Protein AF-A0A820R8L4-F1 (afdb_monomer)

Radius of gyration: 40.12 Å; Cα contacts (8 Å, |Δi|>4): 38; chains: 1; bounding box: 111×65×54 Å

Foldseek 3Di:
DDDDDDDDDDDDDDDDDPPPVVVVVVVVVVVVVVVVVVVVPDPPDPPPDDDPFPDDDPVSVVVSVVVDPDDDDDDAPVVCVVVVRADQDDPPRHPVNVCVVVPDD

pLDDT: mean 75.75, std 20.33, range [37.66, 98.06]

Mean predicted aligned error: 18.27 Å

Secondary structure (DSSP, 8-state):
--------------PPP--HHHHHHHHHHHHHHHHHHHTT--TTS---PPPSSSSSSHHHHHHHHTT-S-------GGGGGGGT---SSSTTTSTGGGGGGGT--

Structure (mmCIF, N/CA/C/O backbone):
data_AF-A0A820R8L4-F1
#
_entry.id   AF-A0A820R8L4-F1
#
loop_
_atom_site.group_PDB
_atom_site.id
_atom_site.type_symbol
_atom_site.label_atom_id
_atom_site.label_alt_id
_atom_site.label_comp_id
_atom_site.label_asym_id
_atom_site.label_entity_id
_atom_site.label_seq_id
_atom_site.pdbx_PDB_ins_code
_atom_site.Cartn_x
_atom_site.Cartn_y
_atom_site.Cartn_z
_atom_site.occupancy
_atom_site.B_iso_or_equiv
_atom_site.auth_seq_id
_atom_site.auth_comp_id
_atom_site.auth_asym_id
_atom_site.auth_atom_id
_atom_site.pdbx_PDB_model_num
ATOM 1 N N . MET A 1 1 ? 94.377 50.241 -24.109 1.00 39.19 1 MET A N 1
ATOM 2 C CA . MET A 1 1 ? 95.616 49.542 -23.704 1.00 39.19 1 MET A CA 1
ATOM 3 C C . MET A 1 1 ? 95.203 48.394 -22.797 1.00 39.19 1 MET A C 1
ATOM 5 O O . MET A 1 1 ? 94.386 48.675 -21.939 1.00 39.19 1 MET A O 1
ATOM 9 N N . ALA A 1 2 ? 95.678 47.179 -23.121 1.00 47.47 2 ALA A N 1
ATOM 10 C CA . ALA A 1 2 ? 95.766 45.897 -22.384 1.00 47.47 2 ALA A CA 1
ATOM 11 C C . ALA A 1 2 ? 94.800 45.640 -21.188 1.00 47.47 2 ALA A C 1
ATOM 13 O O . ALA A 1 2 ? 94.582 46.510 -20.365 1.00 47.47 2 ALA A O 1
ATOM 14 N N . GLU A 1 3 ? 94.182 44.468 -21.005 1.00 38.78 3 GLU A N 1
ATOM 15 C CA . GLU A 1 3 ? 94.837 43.181 -20.729 1.00 38.78 3 GLU A CA 1
ATOM 16 C C . GLU A 1 3 ? 93.850 41.987 -20.814 1.00 38.78 3 GLU A C 1
ATOM 18 O O . GLU A 1 3 ? 92.692 42.081 -20.422 1.00 38.78 3 GLU A O 1
ATOM 23 N N . SER A 1 4 ? 94.381 40.860 -21.302 1.00 44.41 4 SER A N 1
ATOM 24 C CA . SER A 1 4 ? 94.269 39.492 -20.758 1.00 44.41 4 SER A CA 1
ATOM 25 C C . SER A 1 4 ? 92.897 38.841 -20.508 1.00 44.41 4 SER A C 1
ATOM 27 O O . SER A 1 4 ? 92.272 39.006 -19.467 1.00 44.41 4 SER A O 1
ATOM 29 N N . ASN A 1 5 ? 92.536 37.919 -21.409 1.00 42.84 5 ASN A N 1
ATOM 30 C CA . ASN A 1 5 ? 91.488 36.911 -21.234 1.00 42.84 5 ASN A CA 1
ATOM 31 C C . ASN A 1 5 ? 92.138 35.548 -20.895 1.00 42.84 5 ASN A C 1
ATOM 33 O O . ASN A 1 5 ? 92.957 35.062 -21.680 1.00 42.84 5 ASN A O 1
ATOM 37 N N . LYS A 1 6 ? 91.792 34.905 -19.766 1.00 53.38 6 LYS A N 1
ATOM 38 C CA . LYS A 1 6 ? 92.150 33.493 -19.513 1.00 53.38 6 LYS A CA 1
ATOM 39 C C . LYS A 1 6 ? 91.084 32.722 -18.715 1.00 53.38 6 LYS A C 1
ATOM 41 O O . LYS A 1 6 ? 90.892 32.980 -17.535 1.00 53.38 6 LYS A O 1
ATOM 46 N N . LYS A 1 7 ? 90.592 31.672 -19.396 1.00 51.69 7 LYS A N 1
ATOM 47 C CA . LYS A 1 7 ? 89.953 30.401 -18.973 1.00 51.69 7 LYS A CA 1
ATOM 48 C C . LYS A 1 7 ? 88.518 30.394 -18.412 1.00 51.69 7 LYS A C 1
ATOM 50 O O . LYS A 1 7 ? 88.230 31.053 -17.423 1.00 51.69 7 LYS A O 1
ATOM 55 N N . PRO A 1 8 ? 87.718 29.436 -18.915 1.00 47.44 8 PRO A N 1
ATOM 56 C CA . PRO A 1 8 ? 86.953 28.49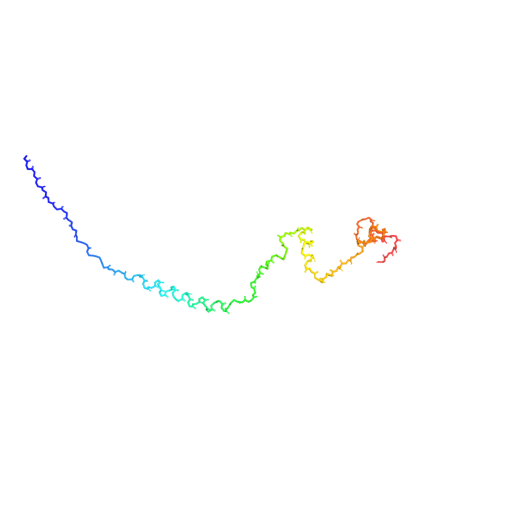5 -18.087 1.00 47.44 8 PRO A CA 1
ATOM 57 C C . PRO A 1 8 ? 87.404 27.033 -18.349 1.00 47.44 8 PRO A C 1
ATOM 59 O O . PRO A 1 8 ? 88.085 26.782 -19.342 1.00 47.44 8 PRO A O 1
ATOM 62 N N . ALA A 1 9 ? 87.373 26.162 -17.327 1.00 43.69 9 ALA A N 1
ATOM 63 C CA . ALA A 1 9 ? 86.357 25.118 -17.045 1.00 43.69 9 ALA A CA 1
ATOM 64 C C . ALA A 1 9 ? 86.423 23.964 -18.073 1.00 43.69 9 ALA A C 1
ATOM 66 O O . ALA A 1 9 ? 86.674 24.212 -19.242 1.00 43.69 9 ALA A O 1
ATOM 67 N N . ASP A 1 10 ? 86.289 22.685 -17.760 1.00 37.66 10 ASP A N 1
ATOM 68 C CA . ASP A 1 10 ? 85.566 21.961 -16.718 1.00 37.66 10 ASP A CA 1
ATOM 69 C C . ASP A 1 10 ? 86.064 20.506 -16.834 1.00 37.66 10 ASP A C 1
ATOM 71 O O . ASP A 1 10 ? 86.277 20.039 -17.953 1.00 37.66 10 ASP A O 1
ATOM 75 N N . ASP A 1 11 ? 86.308 19.824 -15.721 1.00 47.25 11 ASP A N 1
ATOM 76 C CA . ASP A 1 11 ? 86.649 18.399 -15.720 1.00 47.25 11 ASP A CA 1
ATOM 77 C C . ASP A 1 11 ? 86.017 17.797 -14.462 1.00 47.25 11 ASP A C 1
ATOM 79 O O . ASP A 1 11 ? 86.539 17.919 -13.352 1.00 47.25 11 ASP A O 1
ATOM 83 N N . THR A 1 12 ? 84.823 17.229 -14.620 1.00 45.12 12 THR A N 1
ATOM 84 C CA . THR A 1 12 ? 84.186 16.394 -13.600 1.00 45.12 12 THR A CA 1
ATOM 85 C C . THR A 1 12 ? 83.610 15.137 -14.243 1.00 45.12 12 THR A C 1
ATOM 87 O O . THR A 1 12 ? 82.464 15.092 -14.681 1.00 45.12 12 THR A O 1
ATOM 90 N N . ASP A 1 13 ? 84.424 14.083 -14.246 1.00 49.53 13 ASP A N 1
ATOM 91 C CA . ASP A 1 13 ? 83.963 12.702 -14.351 1.00 49.53 13 ASP A CA 1
ATOM 92 C C . ASP A 1 13 ? 83.202 12.311 -13.072 1.00 49.53 13 ASP A C 1
ATOM 94 O O . ASP A 1 13 ? 83.735 12.378 -11.960 1.00 49.53 13 ASP A O 1
ATOM 98 N N . LYS A 1 14 ? 81.954 11.854 -13.222 1.00 42.31 14 LYS A N 1
ATOM 99 C CA . LYS A 1 14 ? 81.193 11.152 -12.177 1.00 42.31 14 LYS A CA 1
ATOM 100 C C . LYS A 1 14 ? 80.606 9.862 -12.773 1.00 42.31 14 LYS A C 1
ATOM 102 O O . LYS A 1 14 ? 80.051 9.921 -13.871 1.00 42.31 14 LYS A O 1
ATOM 107 N N . PRO A 1 15 ? 80.712 8.703 -12.092 1.00 42.5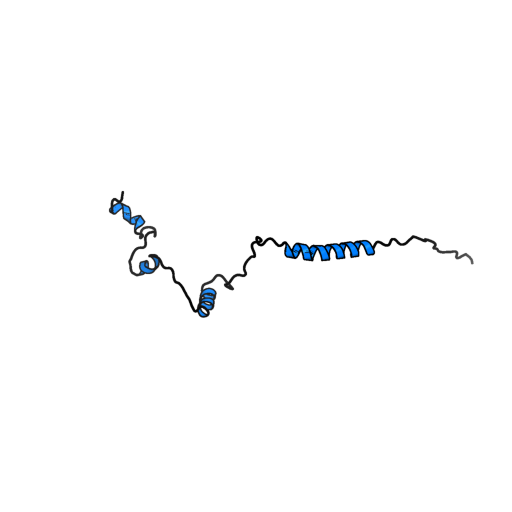3 15 PRO A N 1
ATOM 108 C CA . PRO A 1 15 ? 80.253 7.429 -12.638 1.00 42.53 15 PRO A CA 1
ATOM 109 C C . PRO A 1 15 ? 78.719 7.338 -12.630 1.00 42.53 15 PRO A C 1
ATOM 111 O O . PRO A 1 15 ? 78.065 7.848 -11.719 1.00 42.53 15 PRO A O 1
ATOM 114 N N . LYS A 1 16 ? 78.167 6.686 -13.662 1.00 44.06 16 LYS A N 1
ATOM 115 C CA . LYS A 1 16 ? 76.743 6.349 -13.826 1.00 44.06 1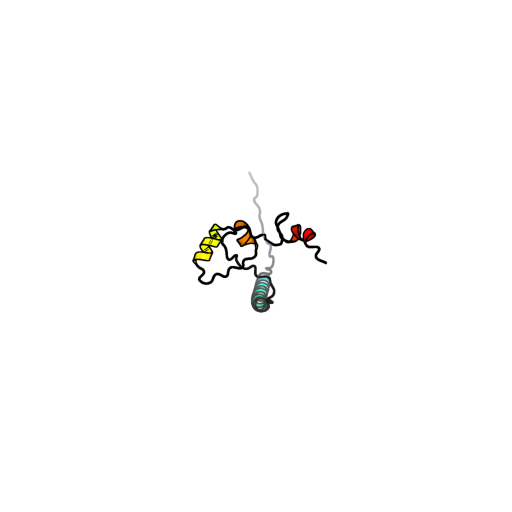6 LYS A CA 1
ATOM 116 C C . LYS A 1 16 ? 76.339 5.260 -12.823 1.00 44.06 16 LYS A C 1
A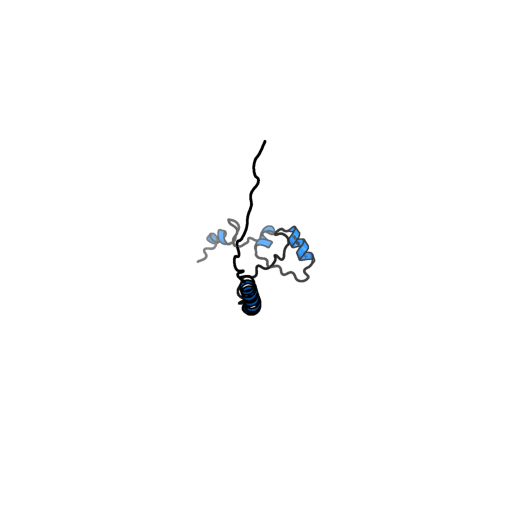TOM 118 O O . LYS A 1 16 ? 77.047 4.262 -12.720 1.00 44.06 16 LYS A O 1
ATOM 123 N N . SER A 1 17 ? 75.236 5.465 -12.103 1.00 46.19 17 SER A N 1
ATOM 124 C CA . SER A 1 17 ? 74.547 4.431 -11.325 1.00 46.19 17 SER A CA 1
ATOM 125 C C . SER A 1 17 ? 73.343 3.927 -12.120 1.00 46.19 17 SER A C 1
ATOM 127 O O . SER A 1 17 ? 72.510 4.715 -12.570 1.00 46.19 17 SER A O 1
ATOM 129 N N . ASP A 1 18 ? 73.305 2.616 -12.338 1.00 54.12 18 ASP A N 1
ATOM 130 C CA . ASP A 1 18 ? 72.234 1.895 -13.020 1.00 54.12 18 ASP A CA 1
ATOM 131 C C . ASP A 1 18 ? 71.080 1.657 -12.022 1.00 54.12 18 ASP A C 1
ATOM 133 O O . ASP A 1 18 ? 70.971 0.593 -11.425 1.00 54.12 18 ASP A O 1
ATOM 137 N N . ASP A 1 19 ? 70.254 2.681 -11.782 1.00 56.53 19 ASP A N 1
ATOM 138 C CA . ASP A 1 19 ? 69.116 2.632 -10.839 1.00 56.53 19 ASP A CA 1
ATOM 139 C C . ASP A 1 19 ? 67.758 2.338 -11.534 1.00 56.53 19 ASP A C 1
ATOM 141 O O . ASP A 1 19 ? 66.706 2.321 -10.891 1.00 56.53 19 ASP A O 1
ATOM 145 N N . GLU A 1 20 ? 67.743 2.119 -12.855 1.00 55.72 20 GLU A N 1
ATOM 146 C CA . GLU A 1 20 ? 66.502 1.968 -13.645 1.00 55.72 20 GLU A CA 1
ATOM 147 C C . GLU A 1 20 ? 65.979 0.515 -13.726 1.00 55.72 20 GLU A C 1
ATOM 149 O O . GLU A 1 20 ? 64.774 0.293 -13.913 1.00 55.72 20 GLU A O 1
ATOM 154 N N . ASP A 1 21 ? 66.848 -0.479 -13.516 1.00 60.34 21 ASP A N 1
ATOM 155 C CA . ASP A 1 21 ? 66.527 -1.903 -13.720 1.00 60.34 21 ASP A CA 1
ATOM 156 C C . ASP A 1 21 ? 65.832 -2.559 -12.505 1.00 60.34 21 ASP A C 1
ATOM 158 O O . ASP A 1 21 ? 64.975 -3.437 -12.651 1.00 60.34 21 ASP A O 1
ATOM 162 N N . ASP A 1 22 ? 66.112 -2.088 -11.286 1.00 63.00 22 ASP A N 1
ATOM 163 C CA . ASP A 1 22 ? 65.491 -2.626 -10.066 1.00 63.00 22 ASP A CA 1
ATOM 164 C C . ASP A 1 22 ? 64.020 -2.201 -9.936 1.00 63.00 22 ASP A C 1
ATOM 166 O O . ASP A 1 22 ? 63.157 -2.973 -9.502 1.00 63.00 22 ASP A O 1
ATOM 170 N N . ALA A 1 23 ? 63.700 -0.977 -10.362 1.00 63.03 23 ALA A N 1
ATOM 171 C CA . ALA A 1 23 ? 62.338 -0.454 -10.328 1.00 63.03 23 ALA A CA 1
ATOM 172 C C . ALA A 1 23 ? 61.416 -1.212 -11.297 1.00 63.03 23 ALA A C 1
ATOM 174 O O . ALA A 1 23 ? 60.270 -1.525 -10.960 1.00 63.03 23 ALA A O 1
ATOM 175 N N . THR A 1 24 ? 61.926 -1.563 -12.478 1.00 72.19 24 THR A N 1
ATOM 176 C CA . THR A 1 24 ? 61.191 -2.337 -13.484 1.00 72.19 24 THR A CA 1
ATOM 177 C C . THR A 1 24 ? 60.995 -3.788 -13.050 1.00 72.19 24 THR A C 1
ATOM 179 O O . THR A 1 24 ? 59.890 -4.318 -13.197 1.00 72.19 24 THR A O 1
ATOM 182 N N . MET A 1 25 ? 61.997 -4.416 -12.425 1.00 75.56 25 MET A N 1
ATOM 183 C CA . MET A 1 25 ? 61.872 -5.771 -11.873 1.00 75.56 25 MET A CA 1
ATOM 184 C C . MET A 1 25 ? 60.836 -5.842 -10.742 1.00 75.56 25 MET A C 1
ATOM 186 O O . MET A 1 25 ? 60.014 -6.762 -10.701 1.00 75.56 25 MET A O 1
ATOM 190 N N . LEU A 1 26 ? 60.816 -4.845 -9.856 1.00 71.19 26 LEU A N 1
ATOM 191 C CA . LEU A 1 26 ? 59.843 -4.736 -8.765 1.00 71.19 26 LEU A CA 1
ATOM 192 C C . LEU A 1 26 ? 58.431 -4.497 -9.304 1.00 71.19 26 LEU A C 1
ATOM 194 O O . LEU A 1 26 ? 57.471 -5.099 -8.821 1.00 71.19 26 LEU A O 1
ATOM 198 N N . GLN A 1 27 ? 58.295 -3.687 -10.353 1.00 70.94 27 GLN A N 1
ATOM 199 C CA . GLN A 1 27 ? 57.017 -3.454 -11.020 1.00 70.94 27 GLN A CA 1
ATOM 200 C C . GLN A 1 27 ? 56.504 -4.710 -11.742 1.00 70.94 27 GLN A C 1
ATOM 202 O O . GLN A 1 27 ? 55.304 -4.999 -11.718 1.00 70.94 27 GLN A O 1
ATOM 207 N N . GLN A 1 28 ? 57.408 -5.508 -12.313 1.00 72.31 28 GLN A N 1
ATOM 208 C CA . GLN A 1 28 ? 57.093 -6.782 -12.955 1.00 72.31 28 GLN A CA 1
ATOM 209 C C . GLN A 1 28 ? 56.791 -7.902 -11.944 1.00 72.31 28 GLN A C 1
ATOM 211 O O . GLN A 1 28 ? 55.984 -8.787 -12.233 1.00 72.31 28 GLN A O 1
ATOM 216 N N . LEU A 1 29 ? 57.371 -7.853 -10.742 1.00 74.06 29 LEU A N 1
ATOM 217 C CA . LEU A 1 29 ? 57.019 -8.740 -9.631 1.00 74.06 29 LEU A CA 1
ATOM 218 C C . LEU A 1 29 ? 55.637 -8.387 -9.063 1.00 74.06 29 LEU A C 1
ATOM 220 O O . LEU A 1 29 ? 54.807 -9.271 -8.858 1.00 74.06 29 LEU A O 1
ATOM 224 N N . MET A 1 30 ? 55.356 -7.093 -8.883 1.00 69.88 30 MET A N 1
ATOM 225 C CA . MET A 1 30 ? 54.051 -6.590 -8.435 1.00 69.88 30 MET A CA 1
ATOM 226 C C . MET A 1 30 ? 52.934 -6.944 -9.427 1.00 69.88 30 MET A C 1
ATOM 228 O O . MET A 1 30 ? 51.842 -7.336 -9.009 1.00 69.88 30 MET A O 1
ATOM 232 N N . SER A 1 31 ? 53.202 -6.881 -10.739 1.00 69.56 31 SER A N 1
ATOM 233 C CA . SER A 1 31 ? 52.216 -7.258 -11.762 1.00 69.56 31 SER A CA 1
ATOM 234 C C . SER A 1 31 ? 51.894 -8.757 -11.732 1.00 69.56 31 SER A C 1
ATOM 236 O O . SER A 1 31 ? 50.719 -9.127 -11.792 1.00 69.56 31 SER A O 1
ATOM 238 N N . GLN A 1 32 ? 52.902 -9.613 -11.536 1.00 70.75 32 GLN A N 1
ATOM 239 C CA . GLN A 1 32 ? 52.731 -11.066 -11.425 1.00 70.75 32 GLN A CA 1
ATOM 240 C C . GLN A 1 32 ? 52.033 -11.479 -10.121 1.00 70.75 32 GLN A C 1
ATOM 242 O O . GLN A 1 32 ? 51.177 -12.364 -10.137 1.00 70.75 32 GLN A O 1
ATOM 247 N N . PHE A 1 33 ? 52.317 -10.799 -9.005 1.00 63.22 33 PHE A N 1
ATOM 248 C CA . PHE A 1 33 ? 51.612 -11.030 -7.739 1.00 63.22 33 PHE A CA 1
ATOM 249 C C . PHE A 1 33 ? 50.146 -10.574 -7.786 1.00 63.22 33 PHE A C 1
ATOM 251 O O . PHE A 1 33 ? 49.290 -11.222 -7.181 1.00 63.22 33 PHE A O 1
ATOM 258 N N . SER A 1 34 ? 49.820 -9.523 -8.550 1.00 60.44 34 SER A N 1
ATOM 259 C CA . SER A 1 34 ? 48.435 -9.047 -8.700 1.00 60.44 34 SER A CA 1
ATOM 260 C C . SER A 1 34 ? 47.504 -10.090 -9.336 1.00 60.44 34 SER A C 1
ATOM 262 O O . SER A 1 34 ? 46.349 -10.215 -8.927 1.00 60.44 34 SER A O 1
ATOM 264 N N . GLY A 1 35 ? 48.017 -10.893 -10.277 1.00 57.78 35 GLY A N 1
ATOM 265 C CA . GLY A 1 35 ? 47.261 -11.964 -10.932 1.00 57.78 35 GLY A CA 1
ATOM 266 C C . GLY A 1 35 ? 46.936 -13.127 -9.993 1.00 57.78 35 GLY A C 1
ATOM 267 O O . GLY A 1 35 ? 45.870 -13.731 -10.103 1.00 57.78 35 GLY A O 1
ATOM 268 N N . LEU A 1 36 ? 47.811 -13.393 -9.018 1.00 57.91 36 LEU A N 1
ATOM 269 C CA . LEU A 1 36 ? 47.586 -14.408 -7.990 1.00 57.91 36 LEU A CA 1
ATOM 270 C C . LEU A 1 36 ? 46.642 -13.901 -6.885 1.00 57.91 36 LEU A C 1
ATOM 272 O O . LEU A 1 36 ? 45.777 -14.642 -6.425 1.00 57.91 36 LEU A O 1
ATOM 276 N N . PHE A 1 37 ? 46.745 -12.621 -6.509 1.00 53.31 37 PHE A N 1
ATOM 277 C CA . PHE A 1 37 ? 45.882 -12.002 -5.495 1.00 53.31 37 PHE A CA 1
ATOM 278 C C . PHE A 1 37 ? 44.456 -11.736 -6.008 1.00 53.31 37 PHE A C 1
ATOM 280 O O . PHE A 1 37 ? 43.492 -11.831 -5.251 1.00 53.31 37 PHE A O 1
ATOM 287 N N . GLY A 1 38 ? 44.293 -11.485 -7.313 1.00 51.31 38 GLY A N 1
ATOM 288 C CA . GLY A 1 38 ? 42.982 -11.365 -7.959 1.00 51.31 38 GLY A CA 1
ATOM 289 C C . GLY A 1 38 ? 42.147 -12.649 -7.890 1.00 51.31 38 GLY A C 1
ATOM 290 O O . GLY A 1 38 ? 40.922 -12.571 -7.819 1.00 51.31 38 GLY A O 1
ATOM 291 N N . SER A 1 39 ? 42.802 -13.816 -7.833 1.00 51.47 39 SER A N 1
ATOM 292 C CA . SER A 1 39 ? 42.144 -15.118 -7.658 1.00 51.47 39 SER A CA 1
ATOM 293 C C . SER A 1 39 ? 41.863 -15.476 -6.190 1.00 51.47 39 SER A C 1
ATOM 295 O O . SER A 1 39 ? 41.165 -16.456 -5.937 1.00 51.47 39 SER A O 1
ATOM 297 N N . LEU A 1 40 ? 42.378 -14.695 -5.231 1.00 47.16 40 LEU A N 1
ATOM 298 C CA . LEU A 1 40 ? 42.143 -14.845 -3.790 1.00 47.16 40 LEU A CA 1
ATOM 299 C C . LEU A 1 40 ? 41.190 -13.777 -3.230 1.00 47.16 40 LEU A C 1
ATOM 301 O O . LEU A 1 40 ? 41.159 -13.561 -2.019 1.00 47.16 40 LEU A O 1
ATOM 305 N N . LYS A 1 41 ? 40.386 -13.122 -4.083 1.00 51.47 41 LYS A N 1
ATOM 306 C CA . LYS A 1 41 ? 39.224 -12.357 -3.617 1.00 51.47 41 LYS A CA 1
ATOM 307 C C . LYS A 1 41 ? 38.247 -13.319 -2.943 1.00 51.47 41 LYS A C 1
ATOM 309 O O . LYS A 1 41 ? 37.382 -13.907 -3.586 1.00 51.47 41 LYS A O 1
ATOM 314 N N . SER A 1 42 ? 38.427 -13.478 -1.636 1.00 49.62 42 SER A N 1
ATOM 315 C CA . SER A 1 42 ? 37.428 -13.972 -0.706 1.00 49.62 42 SER A CA 1
ATOM 316 C C . SER A 1 42 ? 36.109 -13.268 -0.997 1.00 49.62 42 SER A C 1
ATOM 318 O O . SER A 1 42 ? 36.027 -12.040 -1.018 1.00 49.62 42 SER A O 1
ATOM 320 N N . SER A 1 43 ? 35.098 -14.082 -1.254 1.00 57.28 43 SER A N 1
ATOM 321 C CA . SER A 1 43 ? 33.752 -13.764 -1.725 1.00 57.28 43 SER A CA 1
ATOM 322 C C . SER A 1 43 ? 32.895 -12.920 -0.764 1.00 57.28 43 SER A C 1
ATOM 324 O O . SER A 1 43 ? 31.683 -12.869 -0.948 1.00 57.28 43 SER A O 1
ATOM 326 N N . ASP A 1 44 ? 33.495 -12.273 0.239 1.00 60.38 44 ASP A N 1
ATOM 327 C CA . ASP A 1 44 ? 32.808 -11.657 1.385 1.00 60.38 44 ASP A CA 1
ATOM 328 C C . ASP A 1 44 ? 32.934 -10.125 1.451 1.00 60.38 44 ASP A C 1
ATOM 330 O O . ASP A 1 44 ? 32.557 -9.509 2.447 1.00 60.38 44 ASP A O 1
ATOM 334 N N . GLU A 1 45 ? 33.406 -9.471 0.388 1.00 60.69 45 GLU A N 1
ATOM 335 C CA . GLU A 1 45 ? 33.239 -8.018 0.272 1.00 60.69 45 GLU A CA 1
ATOM 336 C C . GLU A 1 45 ? 31.768 -7.704 -0.043 1.00 60.69 45 GLU A C 1
ATOM 338 O O . GLU A 1 45 ? 31.226 -8.270 -1.002 1.00 60.69 45 GLU A O 1
ATOM 343 N N . PRO A 1 46 ? 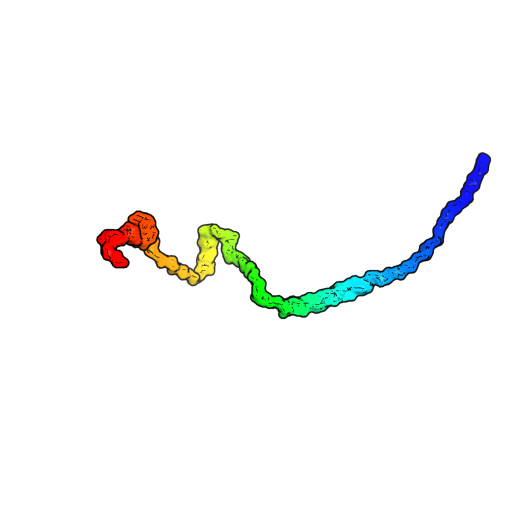31.091 -6.813 0.712 1.00 61.81 46 PRO A N 1
ATOM 344 C CA . PRO A 1 46 ? 29.731 -6.407 0.404 1.00 61.81 46 PRO A CA 1
ATOM 345 C C . PRO A 1 46 ? 29.758 -5.634 -0.913 1.00 61.81 46 PRO A C 1
ATOM 347 O O . PRO A 1 46 ? 29.967 -4.423 -0.951 1.00 61.81 46 PRO A O 1
ATOM 350 N N . VAL A 1 47 ? 29.561 -6.351 -2.020 1.00 66.12 47 VAL A N 1
ATOM 351 C CA . VAL A 1 47 ? 29.379 -5.752 -3.337 1.00 66.12 47 VAL A CA 1
ATOM 352 C C . VAL A 1 47 ? 28.108 -4.921 -3.245 1.00 66.12 47 VAL A C 1
ATOM 354 O O . VAL A 1 47 ? 26.999 -5.462 -3.235 1.00 66.12 47 VAL A O 1
ATOM 357 N N . ALA A 1 48 ? 28.279 -3.606 -3.111 1.00 72.00 48 ALA A N 1
ATOM 358 C CA . ALA A 1 48 ? 27.191 -2.652 -3.177 1.00 72.00 48 ALA A CA 1
ATOM 359 C C . ALA A 1 48 ? 26.474 -2.882 -4.510 1.00 72.00 48 ALA A C 1
ATOM 361 O O . ALA A 1 48 ? 27.028 -2.636 -5.579 1.00 72.00 48 ALA A O 1
ATOM 362 N N . LYS A 1 49 ? 25.275 -3.465 -4.443 1.00 80.94 49 LYS A N 1
ATOM 363 C CA . LYS A 1 49 ? 24.474 -3.733 -5.633 1.00 80.94 49 LYS A CA 1
ATOM 364 C C . LYS A 1 49 ? 23.956 -2.408 -6.159 1.00 80.94 49 LYS A C 1
ATOM 366 O O . LYS A 1 49 ? 23.456 -1.594 -5.380 1.00 80.94 49 LYS A O 1
ATOM 371 N N . ASP A 1 50 ? 24.033 -2.235 -7.472 1.00 87.62 50 ASP A N 1
ATOM 372 C CA . ASP A 1 50 ? 23.433 -1.080 -8.118 1.00 87.62 50 ASP A CA 1
ATOM 373 C C . ASP A 1 50 ? 21.937 -0.998 -7.765 1.00 87.62 50 ASP A C 1
ATOM 375 O O . ASP A 1 50 ? 21.243 -2.025 -7.720 1.00 87.62 50 ASP A O 1
ATOM 379 N N . PRO A 1 51 ? 21.418 0.208 -7.484 1.00 89.31 51 PRO A N 1
ATOM 380 C CA . PRO A 1 51 ? 20.017 0.381 -7.150 1.00 89.31 51 PRO A CA 1
ATOM 381 C C . PRO A 1 51 ? 19.137 -0.009 -8.343 1.00 89.31 51 PRO A C 1
ATOM 383 O O . PRO A 1 51 ? 19.323 0.456 -9.466 1.00 89.31 51 PRO A O 1
ATOM 386 N N . VAL A 1 52 ? 18.135 -0.854 -8.086 1.00 92.62 52 VAL A N 1
ATOM 387 C CA . VAL A 1 52 ? 17.184 -1.318 -9.113 1.00 92.62 52 VAL A CA 1
ATOM 388 C C . VAL A 1 52 ? 16.320 -0.163 -9.637 1.00 92.62 52 VAL A C 1
ATOM 390 O O . VAL A 1 52 ? 15.987 -0.107 -10.821 1.00 92.62 52 VAL A O 1
ATOM 393 N N . LEU A 1 53 ? 15.957 0.773 -8.754 1.00 94.31 53 LEU A N 1
ATOM 394 C CA . LEU A 1 53 ? 15.206 1.978 -9.099 1.00 94.31 53 LEU A CA 1
ATOM 395 C C . LEU A 1 53 ? 16.161 3.153 -9.324 1.00 94.31 53 LEU A C 1
ATOM 397 O O . LEU A 1 53 ? 17.099 3.354 -8.560 1.00 94.31 53 LEU A O 1
ATOM 401 N N . LYS A 1 54 ? 15.868 3.981 -10.332 1.00 90.75 54 LYS A N 1
ATOM 402 C CA . LYS A 1 54 ? 16.638 5.202 -10.634 1.00 90.75 54 LYS A CA 1
ATOM 403 C C . LYS A 1 54 ? 16.512 6.277 -9.545 1.00 90.75 54 LYS A C 1
ATOM 405 O O . LYS A 1 54 ? 17.431 7.064 -9.356 1.00 90.75 54 LYS A O 1
ATOM 410 N N . ALA A 1 55 ? 15.367 6.313 -8.868 1.00 94.62 55 ALA A N 1
ATOM 411 C CA . ALA A 1 55 ? 15.036 7.200 -7.760 1.00 94.62 55 ALA A CA 1
ATOM 412 C C . ALA A 1 55 ? 14.028 6.501 -6.829 1.00 94.62 55 ALA A C 1
ATOM 414 O O . ALA A 1 55 ? 13.269 5.631 -7.265 1.00 94.62 55 ALA A O 1
ATOM 415 N N . PHE A 1 56 ? 14.024 6.871 -5.546 1.00 94.94 56 PHE A N 1
ATOM 416 C CA . PHE A 1 56 ? 13.119 6.311 -4.537 1.00 94.94 56 PHE A CA 1
ATOM 417 C C . PHE A 1 56 ? 11.820 7.127 -4.454 1.00 94.94 56 PHE A C 1
ATOM 419 O O . PHE A 1 56 ? 11.577 7.850 -3.490 1.00 94.94 56 PHE A O 1
ATOM 426 N N . ASP A 1 57 ? 11.005 7.043 -5.507 1.00 96.25 57 ASP A N 1
ATOM 427 C CA . ASP A 1 57 ? 9.718 7.733 -5.614 1.00 96.25 57 ASP A CA 1
ATOM 428 C C . ASP A 1 57 ? 8.641 6.872 -6.301 1.00 96.25 57 ASP A C 1
ATOM 430 O O . ASP A 1 57 ? 8.919 5.848 -6.935 1.00 96.25 57 ASP A O 1
ATOM 434 N N . LEU A 1 58 ? 7.379 7.295 -6.166 1.00 97.19 58 LEU A N 1
ATOM 435 C CA . LEU A 1 58 ? 6.229 6.567 -6.712 1.00 97.19 58 LEU A CA 1
ATOM 436 C C . LEU A 1 58 ? 6.219 6.522 -8.244 1.00 97.19 58 LEU A C 1
ATOM 438 O O . LEU A 1 58 ? 5.769 5.535 -8.823 1.00 97.19 58 LEU A O 1
ATOM 442 N N . LYS A 1 59 ? 6.715 7.570 -8.910 1.00 97.81 59 LYS A N 1
ATOM 443 C CA . LYS A 1 59 ? 6.726 7.653 -10.376 1.00 97.81 59 LYS A CA 1
ATOM 444 C C . LYS A 1 59 ? 7.670 6.605 -10.962 1.00 97.81 59 LYS A C 1
ATOM 446 O O . LYS A 1 59 ? 7.287 5.856 -11.855 1.00 97.81 59 LYS A O 1
ATOM 451 N N . THR A 1 60 ? 8.872 6.512 -10.411 1.00 97.38 60 THR A N 1
ATOM 452 C CA . THR A 1 60 ? 9.897 5.543 -10.794 1.00 97.38 60 THR A CA 1
ATOM 453 C C . THR A 1 60 ? 9.448 4.120 -10.477 1.00 97.38 60 THR A C 1
ATOM 455 O O . THR A 1 60 ? 9.651 3.223 -11.295 1.00 97.38 60 THR A O 1
ATOM 458 N N . ALA A 1 61 ? 8.780 3.906 -9.337 1.00 96.62 61 ALA A N 1
ATOM 459 C CA . ALA A 1 61 ? 8.181 2.614 -9.013 1.00 96.62 61 ALA A CA 1
ATOM 460 C C . ALA A 1 61 ? 7.116 2.202 -10.047 1.00 96.62 61 ALA A C 1
ATOM 462 O O . ALA A 1 61 ? 7.173 1.085 -10.558 1.00 96.62 61 ALA A O 1
ATOM 463 N N . ALA A 1 62 ? 6.201 3.101 -10.425 1.00 96.94 62 ALA A N 1
ATOM 464 C CA . ALA A 1 62 ? 5.168 2.825 -11.428 1.00 96.94 62 ALA A CA 1
ATOM 465 C C . ALA A 1 62 ? 5.758 2.528 -12.821 1.00 96.94 62 ALA A C 1
ATOM 467 O O . ALA A 1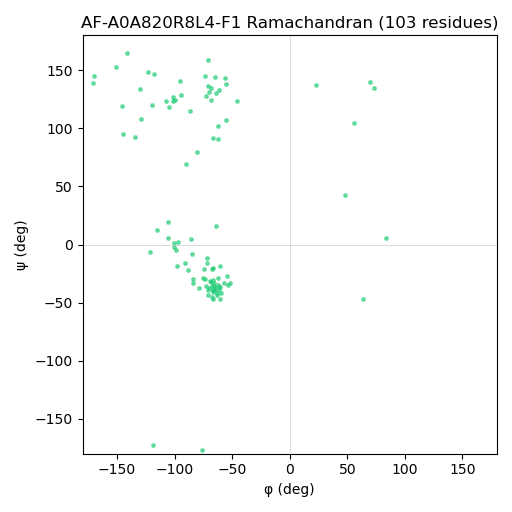 62 ? 5.352 1.572 -13.484 1.00 96.94 62 ALA A O 1
ATOM 468 N N . GLU A 1 63 ? 6.759 3.303 -13.250 1.00 97.06 63 GLU A N 1
ATOM 469 C CA . GLU A 1 63 ? 7.493 3.046 -14.495 1.00 97.06 63 GLU A CA 1
ATOM 470 C C . GLU A 1 63 ? 8.174 1.673 -14.480 1.00 97.06 63 GLU A C 1
ATOM 472 O O . GLU A 1 63 ? 8.142 0.955 -15.481 1.00 97.06 63 GLU A O 1
ATOM 477 N N . TYR A 1 64 ? 8.771 1.282 -13.352 1.00 96.69 64 TYR A N 1
ATOM 478 C CA . TYR A 1 64 ? 9.396 -0.029 -13.202 1.00 96.69 64 TYR A CA 1
ATOM 479 C C . TYR A 1 64 ? 8.361 -1.161 -13.230 1.00 96.69 64 TYR A C 1
ATOM 481 O O . TYR A 1 64 ? 8.538 -2.128 -13.969 1.00 96.69 64 TYR A O 1
ATOM 489 N N . MET A 1 65 ? 7.242 -1.005 -12.514 1.00 96.94 65 MET A N 1
ATOM 490 C CA . MET A 1 65 ? 6.142 -1.977 -12.482 1.00 96.94 65 MET A CA 1
ATOM 491 C C . MET A 1 65 ? 5.573 -2.275 -13.872 1.00 96.94 65 MET A C 1
ATOM 493 O O . MET A 1 65 ? 5.208 -3.416 -14.132 1.00 96.94 65 MET A O 1
ATOM 497 N N . SER A 1 66 ? 5.556 -1.297 -14.790 1.00 96.69 66 SER A N 1
ATOM 498 C CA . SER A 1 66 ? 5.091 -1.505 -16.174 1.00 96.69 66 SER A CA 1
ATOM 499 C C . SER A 1 66 ? 5.893 -2.556 -16.960 1.00 96.69 66 SER A C 1
ATOM 501 O O . SER A 1 66 ? 5.414 -3.076 -17.965 1.00 96.69 66 SER A O 1
ATOM 503 N N . LYS A 1 67 ? 7.107 -2.888 -16.498 1.00 96.94 67 LYS A N 1
ATOM 504 C CA . LYS A 1 67 ? 7.999 -3.893 -17.095 1.00 96.94 67 LYS A CA 1
ATOM 505 C C . LYS A 1 67 ? 7.930 -5.248 -16.385 1.00 96.94 67 LYS A C 1
ATOM 507 O O . LYS A 1 67 ? 8.586 -6.193 -16.817 1.00 96.94 67 LYS A O 1
ATOM 512 N N . CYS A 1 68 ? 7.186 -5.351 -15.285 1.00 96.94 68 CYS A N 1
ATOM 513 C CA . CYS A 1 68 ? 7.080 -6.560 -14.479 1.00 96.94 68 CYS A CA 1
ATOM 514 C C . CYS A 1 68 ? 5.856 -7.380 -14.897 1.00 96.94 68 CYS A C 1
ATOM 516 O O . CYS A 1 68 ? 4.740 -6.874 -14.916 1.00 96.94 68 CYS A O 1
ATOM 518 N N . SER A 1 69 ? 6.047 -8.672 -15.166 1.00 97.94 69 SER A N 1
ATOM 519 C CA . SER A 1 69 ? 4.934 -9.588 -15.477 1.00 97.94 69 SER A CA 1
ATOM 520 C C . SER A 1 69 ? 4.362 -10.295 -14.247 1.00 97.94 69 SER A C 1
ATOM 522 O O . SER A 1 69 ? 3.270 -10.845 -14.314 1.00 97.94 69 SER A O 1
ATOM 524 N N . ASN A 1 70 ? 5.088 -10.291 -13.126 1.00 98.00 70 ASN A N 1
ATOM 525 C CA . ASN A 1 70 ? 4.705 -10.987 -11.900 1.00 98.00 70 ASN A CA 1
ATOM 526 C C . ASN A 1 70 ? 4.787 -10.010 -10.727 1.00 98.00 70 ASN A C 1
ATOM 528 O O . ASN A 1 70 ? 5.882 -9.621 -10.322 1.00 98.00 70 ASN A O 1
ATOM 532 N N . ILE A 1 71 ? 3.630 -9.604 -10.204 1.00 97.19 71 ILE A N 1
ATOM 533 C CA . ILE A 1 71 ? 3.521 -8.651 -9.097 1.00 97.19 71 ILE A CA 1
ATOM 534 C C . ILE A 1 71 ? 2.803 -9.345 -7.943 1.00 97.19 71 ILE A C 1
ATOM 536 O O . ILE A 1 71 ? 1.662 -9.779 -8.083 1.00 97.19 71 ILE A O 1
ATOM 540 N N . VAL A 1 72 ? 3.478 -9.439 -6.799 1.00 98.06 72 VAL A N 1
ATOM 541 C CA . VAL A 1 72 ? 2.900 -9.957 -5.555 1.00 98.06 72 VAL A CA 1
ATOM 542 C C . VAL A 1 72 ? 2.541 -8.775 -4.667 1.00 98.06 72 VAL A C 1
ATOM 544 O O . VAL A 1 72 ? 3.385 -7.925 -4.392 1.00 98.06 72 VAL A O 1
ATOM 547 N N . VAL A 1 73 ? 1.293 -8.731 -4.206 1.00 97.62 73 VAL A N 1
ATOM 548 C CA . VAL A 1 73 ? 0.815 -7.710 -3.271 1.00 97.62 73 VAL A CA 1
ATOM 549 C C . VAL A 1 73 ? 0.633 -8.349 -1.903 1.00 97.62 73 VAL A C 1
ATOM 551 O O . VAL A 1 73 ? -0.115 -9.312 -1.753 1.00 97.62 73 VAL A O 1
ATOM 554 N N . MET A 1 74 ? 1.303 -7.795 -0.897 1.00 98.06 74 MET A N 1
ATOM 555 C CA . MET A 1 74 ? 1.090 -8.144 0.505 1.00 98.06 74 MET A CA 1
ATOM 556 C C . MET A 1 74 ? 0.298 -7.018 1.159 1.00 98.06 74 MET A C 1
ATOM 558 O O . MET A 1 74 ? 0.763 -5.881 1.213 1.00 98.06 74 MET A O 1
ATOM 562 N N . ALA A 1 75 ? -0.898 -7.329 1.646 1.00 97.56 75 ALA A N 1
ATOM 563 C CA . ALA A 1 75 ? -1.771 -6.369 2.307 1.00 97.56 75 ALA A CA 1
ATOM 564 C C . ALA A 1 75 ? -2.127 -6.845 3.719 1.00 97.56 75 ALA A C 1
ATOM 566 O O . ALA A 1 75 ? -2.220 -8.042 3.981 1.00 97.56 75 ALA A O 1
ATOM 567 N N . GLY A 1 76 ? -2.331 -5.892 4.628 1.00 97.25 76 GLY A N 1
ATOM 568 C CA . GLY A 1 76 ? -2.858 -6.130 5.974 1.00 97.25 76 GLY A CA 1
ATOM 569 C C . GLY A 1 76 ? -4.174 -5.384 6.194 1.00 97.25 76 GLY A C 1
ATOM 570 O O . GLY A 1 76 ? -4.686 -4.757 5.273 1.00 97.25 76 GLY A O 1
ATOM 571 N N . ALA A 1 77 ? -4.691 -5.383 7.427 1.00 97.31 77 ALA A N 1
ATOM 572 C CA . ALA A 1 77 ? -5.987 -4.771 7.764 1.00 97.31 77 ALA A CA 1
ATOM 573 C C . ALA A 1 77 ? -6.125 -3.288 7.353 1.00 97.31 77 ALA A C 1
ATOM 575 O O . ALA A 1 77 ? -7.227 -2.836 7.056 1.00 97.31 77 ALA A O 1
ATOM 576 N N . GLY A 1 78 ? -5.007 -2.555 7.270 1.00 97.06 78 GLY A N 1
ATOM 577 C CA . GLY A 1 78 ? -4.970 -1.141 6.888 1.00 97.06 78 GLY A CA 1
ATOM 578 C C . GLY A 1 78 ? -5.702 -0.812 5.580 1.00 97.06 78 GLY A C 1
ATOM 579 O O . GLY A 1 78 ? -6.327 0.243 5.499 1.00 97.06 78 GLY A O 1
ATOM 580 N N . ILE A 1 79 ? -5.710 -1.717 4.588 1.00 97.81 79 ILE A N 1
ATOM 581 C CA . ILE A 1 79 ? -6.389 -1.467 3.300 1.00 97.81 79 ILE A CA 1
ATOM 582 C C . ILE A 1 79 ? -7.917 -1.366 3.427 1.00 97.81 79 ILE A C 1
ATOM 584 O O . ILE A 1 79 ? -8.562 -0.796 2.553 1.00 97.81 79 ILE A O 1
ATOM 588 N N . SER A 1 80 ? -8.487 -1.899 4.511 1.00 97.88 80 SER A N 1
ATOM 589 C CA . SER A 1 80 ? -9.933 -1.947 4.753 1.00 97.88 80 SER A CA 1
ATOM 590 C C . SER A 1 80 ? -10.422 -0.853 5.707 1.00 97.88 80 SER A C 1
ATOM 592 O O . SER A 1 80 ? -11.626 -0.737 5.934 1.00 97.88 80 SER A O 1
ATOM 594 N N . THR A 1 81 ? -9.518 -0.026 6.242 1.00 97.00 81 THR A N 1
ATOM 595 C CA . THR A 1 81 ? -9.860 1.054 7.188 1.00 97.00 81 THR A CA 1
ATOM 596 C C . THR A 1 81 ? -10.795 2.094 6.577 1.00 97.00 81 THR A C 1
ATOM 598 O O . THR A 1 81 ? -11.730 2.544 7.235 1.00 97.00 81 THR A O 1
ATOM 601 N N . SER A 1 82 ? -10.633 2.403 5.288 1.00 96.12 82 SER A N 1
ATOM 602 C CA . SER A 1 82 ? -11.526 3.301 4.543 1.00 96.12 82 SER A CA 1
ATOM 603 C C . SER A 1 82 ? -12.938 2.739 4.342 1.00 96.12 82 SER A C 1
ATOM 605 O O . SER A 1 82 ? -13.874 3.507 4.138 1.00 96.12 82 SER A O 1
ATOM 607 N N . ALA A 1 83 ? -13.110 1.417 4.444 1.00 96.88 83 ALA A N 1
ATOM 608 C CA . ALA A 1 83 ? -14.412 0.752 4.436 1.00 96.88 83 ALA A CA 1
ATOM 609 C C . ALA A 1 83 ? -15.056 0.685 5.837 1.00 96.88 83 ALA A C 1
ATOM 611 O O . ALA A 1 83 ? -16.100 0.059 6.004 1.00 96.88 83 ALA A O 1
ATOM 612 N N . GLY A 1 84 ? -14.436 1.303 6.849 1.00 94.69 84 GLY A N 1
ATOM 613 C CA . GLY A 1 84 ? -14.923 1.324 8.229 1.00 94.69 84 GLY A CA 1
ATOM 614 C C . GLY A 1 84 ? -14.546 0.095 9.059 1.00 94.69 84 GLY A C 1
ATOM 615 O O . GLY A 1 84 ? -14.993 -0.021 10.198 1.00 94.69 84 GLY A O 1
ATOM 616 N N . ILE A 1 85 ? -13.726 -0.819 8.528 1.00 95.50 85 ILE A N 1
ATOM 617 C CA . ILE A 1 85 ? -13.208 -1.961 9.292 1.00 95.50 85 ILE A CA 1
ATOM 618 C C . ILE A 1 85 ? -11.929 -1.508 10.009 1.00 95.50 85 ILE A C 1
ATOM 620 O O . ILE A 1 85 ? -10.950 -1.198 9.327 1.00 95.50 85 ILE A O 1
ATOM 624 N N . PRO A 1 86 ? -11.897 -1.461 11.352 1.00 94.44 86 PRO A N 1
ATOM 625 C CA . PRO A 1 86 ? -10.720 -0.996 12.075 1.00 94.44 86 PRO A CA 1
ATOM 626 C C . PRO A 1 86 ? -9.536 -1.940 11.853 1.00 94.44 86 PRO A C 1
ATOM 628 O O . PRO A 1 86 ? -9.694 -3.162 11.781 1.00 94.44 86 PRO A O 1
ATOM 631 N N . ASP A 1 87 ? -8.332 -1.375 11.772 1.00 96.88 87 ASP A N 1
ATOM 632 C CA . ASP A 1 87 ? -7.118 -2.175 11.888 1.00 96.88 87 ASP A CA 1
ATOM 633 C C . ASP A 1 87 ? -6.854 -2.548 13.359 1.00 96.88 87 ASP A C 1
ATOM 635 O O . ASP A 1 87 ? -7.641 -2.258 14.259 1.00 96.88 87 ASP A O 1
ATOM 639 N N . PHE A 1 88 ? -5.739 -3.220 13.628 1.00 95.44 88 PHE A N 1
ATOM 640 C CA . PHE A 1 88 ? -5.410 -3.631 14.990 1.00 95.44 88 PHE A CA 1
ATOM 641 C C . PHE A 1 88 ? -4.713 -2.546 15.813 1.00 95.44 88 PHE A C 1
ATOM 643 O O . PHE A 1 88 ? -4.880 -2.514 17.027 1.00 95.44 88 PHE A O 1
ATOM 650 N N . ARG A 1 89 ? -3.897 -1.699 15.181 1.00 95.69 89 ARG A N 1
ATOM 651 C CA . ARG A 1 89 ? -2.794 -0.982 15.846 1.00 95.69 89 ARG A CA 1
ATOM 652 C C . ARG A 1 89 ? -2.880 0.537 15.760 1.00 95.69 89 ARG A C 1
ATOM 654 O O . ARG A 1 89 ? -2.050 1.200 16.374 1.00 95.69 89 ARG A O 1
ATOM 661 N N . SER A 1 90 ? -3.823 1.086 15.005 1.00 95.44 90 SER A N 1
ATOM 662 C CA . SER A 1 90 ? -4.024 2.527 14.919 1.00 95.44 90 SER A CA 1
ATOM 663 C C . SER A 1 90 ? -4.378 3.094 16.300 1.00 95.44 90 SER A C 1
ATOM 665 O O . SER A 1 90 ? -5.235 2.525 16.981 1.00 95.44 90 SER A O 1
ATOM 667 N N . PRO A 1 91 ? -3.746 4.201 1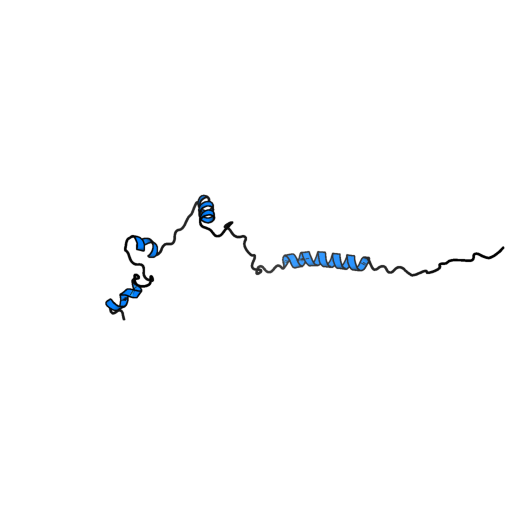6.734 1.00 92.75 91 PRO A N 1
ATOM 668 C CA . PRO A 1 91 ? -4.129 4.877 17.969 1.00 92.75 91 PRO A CA 1
ATOM 669 C C . PRO A 1 91 ? -5.608 5.262 17.934 1.00 92.75 91 PRO A C 1
ATOM 671 O O . PRO A 1 91 ? -6.121 5.633 16.874 1.00 92.75 91 PRO A O 1
ATOM 674 N N . GLU A 1 92 ? -6.273 5.174 19.086 1.00 88.81 92 GLU A N 1
ATOM 675 C CA . GLU A 1 92 ? -7.701 5.456 19.315 1.00 88.81 92 GLU A CA 1
ATOM 676 C C . GLU A 1 92 ? -8.690 4.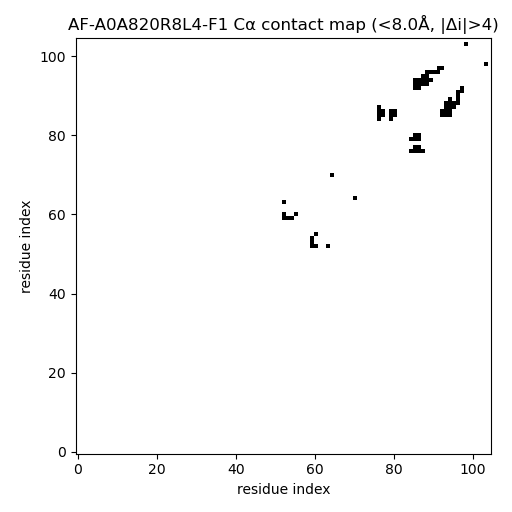540 18.565 1.00 88.81 92 GLU A C 1
ATOM 678 O O . GLU A 1 92 ? -9.629 4.009 19.155 1.00 88.81 92 GLU A O 1
ATOM 683 N N . THR A 1 93 ? -8.477 4.310 17.271 1.00 91.69 93 THR A N 1
ATOM 684 C CA . THR A 1 93 ? -9.415 3.637 16.362 1.00 91.69 93 THR A CA 1
ATOM 685 C C . THR A 1 93 ? -9.118 2.154 16.140 1.00 91.69 93 THR A C 1
ATOM 687 O O . THR A 1 93 ? -10.009 1.423 15.706 1.00 91.69 93 THR A O 1
ATOM 690 N N . GLY A 1 94 ? -7.905 1.688 16.445 1.00 92.94 94 GLY A N 1
ATOM 691 C CA . GLY A 1 94 ? -7.511 0.292 16.290 1.00 92.94 94 GLY A CA 1
ATOM 692 C C . GLY A 1 94 ? -8.187 -0.630 17.305 1.00 92.94 94 GLY A C 1
ATOM 693 O O . GLY A 1 94 ? -8.643 -0.208 18.366 1.00 92.94 94 GLY A O 1
ATOM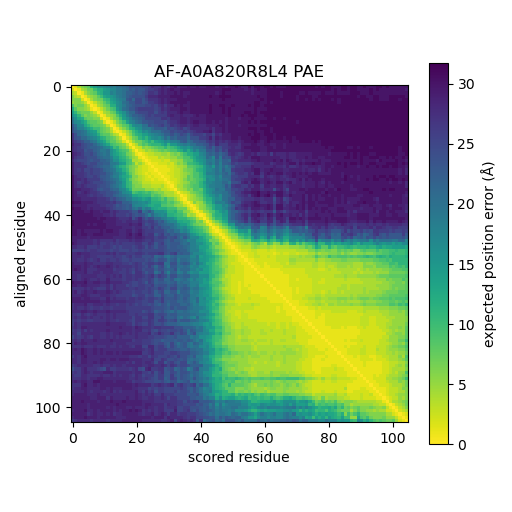 694 N N . LEU A 1 95 ? -8.249 -1.927 17.004 1.00 92.25 95 LEU A N 1
ATOM 695 C CA . LEU A 1 95 ? -8.848 -2.902 17.917 1.00 92.25 95 LEU A CA 1
ATOM 696 C C . LEU A 1 95 ? -8.123 -2.952 19.267 1.00 92.25 95 LEU A C 1
ATOM 698 O O . LEU A 1 95 ? -8.793 -3.088 20.285 1.00 92.25 95 LEU A O 1
ATOM 702 N N . TYR A 1 96 ? -6.792 -2.797 19.295 1.00 90.88 96 TYR A N 1
ATOM 703 C CA . TYR A 1 96 ? -6.000 -2.858 20.528 1.00 90.88 96 TYR A CA 1
ATOM 704 C C . TYR A 1 96 ? -6.313 -1.738 21.523 1.00 90.88 96 TYR A C 1
ATOM 706 O O . TYR A 1 96 ? -6.388 -2.010 22.718 1.00 90.88 96 TYR A O 1
ATOM 714 N N . SER A 1 97 ? -6.582 -0.515 21.057 1.00 88.31 97 SER A N 1
ATOM 715 C CA . SER A 1 97 ? -6.985 0.595 21.936 1.00 88.31 97 SER A CA 1
ATOM 716 C C . SER A 1 97 ? -8.402 0.435 22.490 1.00 88.31 97 SER A C 1
ATOM 718 O O . SER A 1 97 ? -8.794 1.147 23.405 1.00 88.31 97 SER A O 1
ATOM 720 N N . GLN A 1 98 ? -9.181 -0.509 21.958 1.00 85.50 98 GLN A N 1
ATOM 721 C CA . GLN A 1 98 ? -10.556 -0.770 22.373 1.00 85.50 98 GLN A CA 1
ATOM 722 C C . GLN A 1 98 ? -10.696 -2.051 23.203 1.00 85.50 98 GLN A C 1
ATOM 724 O O . GLN A 1 98 ? -11.823 -2.455 23.487 1.00 85.50 98 GLN A O 1
ATOM 729 N N . LEU A 1 99 ? -9.594 -2.720 23.561 1.00 84.06 99 LEU A N 1
ATOM 730 C CA . LEU A 1 99 ? -9.644 -4.022 24.235 1.00 84.06 99 LEU A CA 1
ATOM 731 C C . LEU A 1 99 ? -10.051 -3.952 25.705 1.00 84.06 99 LEU A C 1
ATOM 733 O O . LEU A 1 99 ? -10.559 -4.947 26.219 1.00 84.06 99 LEU A O 1
ATOM 737 N N . GLU A 1 100 ? -9.902 -2.796 26.359 1.00 74.00 100 GLU A N 1
ATOM 738 C CA . GLU A 1 100 ? -10.286 -2.607 27.767 1.00 74.00 100 GLU A CA 1
ATOM 739 C C . GLU A 1 100 ? -11.747 -3.009 28.023 1.00 74.00 100 GLU A C 1
ATOM 741 O O . GLU A 1 100 ? -12.066 -3.611 29.045 1.00 74.00 100 GLU A O 1
ATOM 746 N N . LYS A 1 101 ? -12.636 -2.779 27.048 1.00 78.06 101 LYS A N 1
ATOM 747 C CA . LYS A 1 101 ? -14.063 -3.125 27.158 1.00 78.06 101 LYS A CA 1
ATOM 748 C C . LYS A 1 101 ? -14.354 -4.628 27.089 1.00 78.06 101 LYS A C 1
ATOM 750 O O . LYS A 1 101 ? -15.461 -5.043 27.416 1.00 78.06 101 LYS A O 1
ATOM 755 N N . TYR A 1 102 ? -13.398 -5.433 26.630 1.00 79.50 102 TYR A N 1
ATOM 756 C CA . TYR A 1 102 ? -13.571 -6.873 26.439 1.00 79.50 102 TYR A CA 1
ATOM 757 C C . TYR A 1 102 ? -12.962 -7.714 27.566 1.00 79.50 102 TYR A C 1
ATOM 759 O O . TYR A 1 102 ? -13.068 -8.936 27.506 1.00 79.50 102 TYR A O 1
ATOM 767 N N . ASN A 1 103 ? -12.376 -7.076 28.591 1.00 72.69 103 ASN A N 1
ATOM 768 C CA . ASN A 1 103 ? -11.849 -7.726 29.797 1.00 72.69 103 ASN A CA 1
ATOM 769 C C . ASN A 1 103 ? -10.970 -8.953 29.475 1.00 72.69 103 ASN A C 1
ATOM 771 O O . ASN A 1 103 ? -11.115 -10.021 30.074 1.00 72.69 103 ASN A O 1
ATOM 775 N N . LEU A 1 104 ? -10.120 -8.804 28.455 1.00 72.69 104 LEU A N 1
ATOM 776 C CA . LEU A 1 104 ? -9.213 -9.856 28.012 1.00 72.69 104 LEU A CA 1
ATOM 777 C C . LEU A 1 104 ? -8.136 -10.084 29.095 1.00 72.69 104 LEU A C 1
ATOM 779 O O . LEU A 1 104 ? -7.639 -9.091 29.631 1.00 72.69 104 LEU A O 1
ATOM 783 N N . PRO A 1 105 ? -7.828 -11.350 29.446 1.00 66.81 105 PRO A N 1
ATOM 784 C CA . PRO A 1 105 ? -6.867 -11.694 30.497 1.00 66.81 105 PRO A CA 1
ATOM 785 C C . PRO A 1 105 ? -5.424 -11.318 30.148 1.00 66.81 105 PRO A C 1
ATOM 787 O O . PRO A 1 105 ? -5.087 -11.284 28.941 1.00 66.81 105 PRO A O 1
#

Sequence (105 aa):
MAESNKKPADDTDKPKSDDEDDATMLQQLMSQFSGLFGSLKSSDEPVAKDPVLKAFDLKTAAEYMSKCSNIVVMAGAGISTSAGIPDFRSPETGLYSQLEKYNLP

Organism: NCBI:txid433720

InterPro domains:
  IPR003000 Sirtuin family [PF02146] (76-104)
  IPR026590 Sirtuin family, catalytic core domain [PS50305] (51-105)
  IPR026591 Sirtuin, catalytic core small domain superfamily [G3DSA:3.30.1600.10] (82-105)
  IPR029035 DHS-like NAD/FAD-binding domain superfamily [SSF52467] (36-104)
  IPR050134 NAD-dependent sirtuin protein deacylases [PTHR11085] (46-105)

Solvent-accessible surface area (backbone atoms only — not comparable to full-atom values): 7276 Å² total; per-residue (Å²): 130,89,83,90,89,84,85,79,90,86,87,80,92,74,86,87,77,89,71,68,63,63,57,52,51,52,52,53,49,51,54,58,50,47,62,57,52,65,75,61,64,68,90,76,66,84,73,80,71,79,73,91,57,97,50,99,47,72,68,51,47,52,62,53,51,75,76,55,92,77,85,86,86,87,84,64,57,67,82,40,39,89,78,71,42,64,28,57,77,47,80,81,64,6,51,62,67,55,39,79,84,66,70,71,132